Protein AF-A0A9Q1BMT0-F1 (afdb_monomer_lite)

Sequence (94 aa):
MQWSKRSKTSTNQKGMTCMETDFGTIYSQAVSMAEKIGIEPSKPRIAGRQQLRYNAPASTPYEYHKRNLAIPFLDHINENLHTRLQVWQKRQHP

Foldseek 3Di:
DDDDPDDPPVPVPPPPPPLVVVLVVVVVVVQVVCVVVVHGQDDPDDDPDDPPDDQDDDDDSSRRCVRPPVVVVVVVVVVVVVVVVVVVVVVVPD

Secondary structure (DSSP, 8-state):
-------------SSSHHHHHHHHHHHHHHHHHHHHTT----PPP--S--SS-PPPP-SSHHHHHIIIIIHHHHHHHHHHHHHHHHHHHHHH--

pLDDT: mean 78.53, std 19.27, range [29.27, 96.0]

Radius of gyration: 20.94 Å; chains: 1; bounding box: 69×46×47 Å

Structure (mmCIF, N/CA/C/O backbone):
data_AF-A0A9Q1BMT0-F1
#
_entry.id   AF-A0A9Q1BMT0-F1
#
loop_
_atom_site.group_PDB
_atom_site.id
_atom_site.type_symbol
_atom_site.label_atom_id
_atom_site.label_alt_id
_atom_site.label_comp_id
_atom_site.label_asym_id
_atom_site.label_entity_id
_atom_site.label_seq_id
_atom_site.pdbx_PDB_ins_code
_atom_site.Cartn_x
_atom_site.Cartn_y
_atom_site.Cartn_z
_atom_site.occupancy
_atom_site.B_iso_or_equiv
_atom_site.auth_seq_id
_atom_site.auth_comp_id
_atom_site.auth_asym_id
_atom_site.auth_atom_id
_atom_site.pdbx_PDB_model_num
ATOM 1 N N . MET A 1 1 ? 51.594 22.868 7.375 1.00 38.53 1 MET A N 1
ATOM 2 C CA . MET A 1 1 ? 50.442 22.992 6.456 1.00 38.53 1 MET A CA 1
ATOM 3 C C . MET A 1 1 ? 49.738 21.636 6.413 1.00 38.53 1 MET A C 1
ATOM 5 O O . MET A 1 1 ? 50.200 20.737 5.724 1.00 38.53 1 MET A O 1
ATOM 9 N N . GLN A 1 2 ? 48.738 21.418 7.274 1.00 39.84 2 GLN A N 1
ATOM 10 C CA . GLN A 1 2 ? 48.078 20.113 7.416 1.00 39.84 2 GLN A CA 1
ATOM 11 C C . GLN A 1 2 ? 46.854 20.029 6.501 1.00 39.84 2 GLN A C 1
ATOM 13 O O . GLN A 1 2 ? 45.947 20.850 6.598 1.00 39.84 2 GLN A O 1
ATOM 18 N N . TRP A 1 3 ? 46.829 19.029 5.624 1.00 29.27 3 TRP A N 1
ATOM 19 C CA . TRP A 1 3 ? 45.665 18.705 4.806 1.00 29.27 3 TRP A CA 1
ATOM 20 C C . TRP A 1 3 ? 44.767 17.735 5.577 1.00 29.27 3 TRP A C 1
ATOM 22 O O . TRP A 1 3 ? 45.095 16.562 5.753 1.00 29.27 3 TRP A O 1
ATOM 32 N N . SER A 1 4 ? 43.635 18.242 6.063 1.00 41.97 4 SER A N 1
ATOM 33 C CA . SER A 1 4 ? 42.590 17.445 6.706 1.00 41.97 4 SER A CA 1
ATOM 34 C C . SER A 1 4 ? 41.894 16.553 5.673 1.00 41.97 4 SER A C 1
ATOM 36 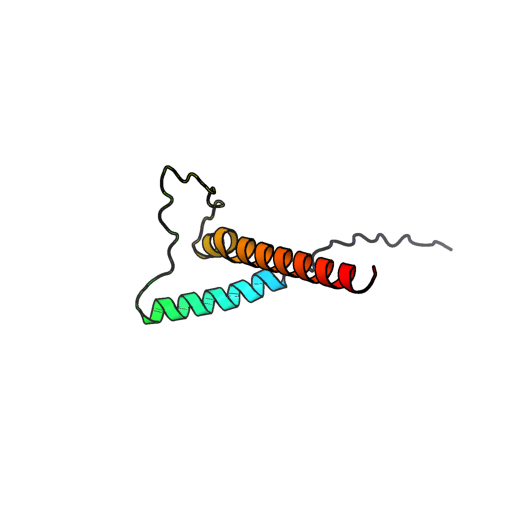O O . SER A 1 4 ? 41.305 17.036 4.702 1.00 41.97 4 SER A O 1
ATOM 38 N N . LYS A 1 5 ? 41.953 15.233 5.880 1.00 47.16 5 LYS A N 1
ATOM 39 C CA . LYS A 1 5 ? 41.166 14.255 5.123 1.00 47.16 5 LYS A CA 1
ATOM 40 C C . LYS A 1 5 ? 39.703 14.386 5.547 1.00 47.16 5 LYS A C 1
ATOM 42 O O . LYS A 1 5 ? 39.302 13.854 6.577 1.00 47.16 5 LYS A O 1
ATOM 47 N N . ARG A 1 6 ? 38.888 15.067 4.739 1.00 41.62 6 ARG A N 1
ATOM 48 C CA . ARG A 1 6 ? 37.426 15.011 4.869 1.00 41.62 6 ARG A CA 1
ATOM 49 C C . ARG A 1 6 ? 36.966 13.590 4.530 1.00 41.62 6 ARG A C 1
ATOM 51 O O . ARG A 1 6 ? 36.978 13.197 3.364 1.00 41.62 6 ARG A O 1
ATOM 58 N N . SER A 1 7 ? 36.578 12.820 5.543 1.00 44.75 7 SER A N 1
ATOM 59 C CA . SER A 1 7 ? 35.905 11.536 5.369 1.00 44.75 7 SER A CA 1
ATOM 60 C C . SER A 1 7 ? 34.574 11.762 4.647 1.00 44.75 7 SER A C 1
ATOM 62 O O . SER A 1 7 ? 33.719 12.528 5.088 1.00 44.75 7 SER A O 1
ATOM 64 N N . LYS A 1 8 ? 34.388 11.110 3.497 1.00 44.00 8 LYS A N 1
ATOM 65 C CA . LYS A 1 8 ? 33.071 10.983 2.872 1.00 44.00 8 LYS A CA 1
ATOM 66 C C . LYS A 1 8 ? 32.411 9.727 3.433 1.00 44.00 8 LYS A C 1
ATOM 68 O O . LYS A 1 8 ? 32.434 8.683 2.794 1.00 44.00 8 LYS A O 1
ATOM 73 N N . THR A 1 9 ? 31.801 9.818 4.608 1.00 37.72 9 THR A N 1
ATOM 74 C CA . THR A 1 9 ? 30.703 8.903 4.943 1.00 37.72 9 THR A CA 1
ATOM 75 C C . THR A 1 9 ? 29.476 9.398 4.190 1.00 37.72 9 THR A C 1
ATOM 77 O O . THR A 1 9 ? 28.671 10.170 4.703 1.00 37.72 9 THR A O 1
ATOM 80 N N . SER A 1 10 ? 29.377 9.019 2.915 1.00 38.16 10 SER A N 1
ATOM 81 C CA . SER A 1 10 ? 28.138 9.154 2.156 1.00 38.16 10 SER A CA 1
ATOM 82 C C . SER A 1 10 ? 27.176 8.089 2.663 1.00 38.16 10 SER A C 1
ATOM 84 O O . SER A 1 10 ? 27.038 7.025 2.061 1.00 38.16 10 SER A O 1
ATOM 86 N N . THR A 1 11 ? 26.526 8.362 3.790 1.00 38.50 11 THR A N 1
ATOM 87 C CA . THR A 1 11 ? 25.324 7.639 4.195 1.00 38.50 11 THR A CA 1
ATOM 88 C C . THR A 1 11 ? 24.290 7.894 3.101 1.00 38.50 11 THR A C 1
ATOM 90 O O . THR A 1 11 ? 23.705 8.973 3.009 1.00 38.50 11 THR A O 1
ATOM 93 N N . ASN A 1 12 ? 24.155 6.935 2.186 1.00 44.12 12 ASN A N 1
ATOM 94 C CA . ASN A 1 12 ? 23.191 6.958 1.097 1.00 44.12 12 ASN A CA 1
ATOM 95 C C . ASN A 1 12 ? 21.787 6.769 1.692 1.00 44.12 12 ASN A C 1
ATOM 97 O O . ASN A 1 12 ? 21.251 5.670 1.725 1.00 44.12 12 ASN A O 1
ATOM 101 N N . GLN A 1 13 ? 21.243 7.844 2.259 1.00 45.81 13 GLN A N 1
ATOM 102 C CA . GLN A 1 13 ? 19.986 7.864 3.014 1.00 45.81 13 GLN A CA 1
ATOM 103 C C . GLN A 1 13 ? 18.886 8.647 2.273 1.00 45.81 13 GLN A C 1
ATOM 105 O O . GLN A 1 13 ? 17.866 8.993 2.856 1.00 45.81 13 GLN A O 1
ATOM 110 N N . LYS A 1 14 ? 19.092 8.959 0.982 1.00 46.91 14 LYS A N 1
ATOM 111 C CA . LYS A 1 14 ? 18.206 9.834 0.188 1.00 46.91 14 LYS A CA 1
ATOM 112 C C . LYS A 1 14 ? 17.177 9.105 -0.686 1.00 46.91 14 LYS A C 1
ATOM 114 O O . LYS A 1 14 ? 16.359 9.768 -1.306 1.00 46.91 14 LYS A O 1
ATOM 119 N N . GLY A 1 15 ? 17.181 7.770 -0.724 1.00 45.00 15 GLY A N 1
ATOM 120 C CA . GLY A 1 15 ? 16.179 6.986 -1.468 1.00 45.00 15 GLY A CA 1
ATOM 121 C C . GLY A 1 15 ? 14.955 6.553 -0.649 1.00 45.00 15 GLY A C 1
ATOM 122 O O . GLY A 1 15 ? 13.955 6.144 -1.221 1.00 45.00 15 GLY A O 1
ATOM 123 N N . MET A 1 16 ? 15.022 6.635 0.685 1.00 47.56 16 MET A N 1
ATOM 124 C CA . MET A 1 16 ? 14.028 6.045 1.601 1.00 47.56 16 MET A CA 1
ATOM 125 C C . MET A 1 16 ? 12.960 7.028 2.107 1.00 47.56 16 MET A C 1
ATOM 127 O O . MET A 1 16 ? 12.055 6.617 2.822 1.00 47.56 16 MET A O 1
ATOM 131 N N . THR A 1 17 ? 13.043 8.318 1.768 1.00 55.12 17 THR A N 1
ATOM 132 C CA . THR A 1 17 ? 12.150 9.338 2.344 1.00 55.12 17 THR A CA 1
ATOM 133 C C . THR A 1 17 ? 10.936 9.673 1.480 1.00 55.12 17 THR A C 1
ATOM 135 O O . THR A 1 17 ? 9.914 10.016 2.054 1.00 55.12 17 THR A O 1
ATOM 138 N N . CYS A 1 18 ? 10.998 9.555 0.144 1.00 66.94 18 CYS A N 1
ATOM 139 C CA . CYS A 1 18 ? 9.840 9.861 -0.716 1.00 66.94 18 CYS A CA 1
ATOM 140 C C . CYS A 1 18 ? 8.784 8.749 -0.696 1.00 66.94 18 CYS A C 1
ATOM 142 O O . CYS A 1 18 ? 7.600 9.018 -0.559 1.00 66.94 18 CYS A O 1
ATOM 144 N N . MET A 1 19 ? 9.204 7.483 -0.737 1.00 77.19 19 MET A N 1
ATOM 145 C CA . MET A 1 19 ? 8.274 6.350 -0.716 1.00 77.19 19 MET A CA 1
ATOM 146 C C . MET A 1 19 ? 7.449 6.292 0.569 1.00 77.19 19 MET A C 1
ATOM 148 O O . MET A 1 19 ? 6.248 6.038 0.529 1.00 77.19 19 MET A O 1
ATOM 152 N N . GLU A 1 20 ? 8.075 6.567 1.711 1.00 82.19 20 GLU A N 1
ATOM 153 C CA . GLU A 1 20 ? 7.402 6.633 3.005 1.00 82.19 20 GLU A CA 1
ATOM 154 C C . GLU A 1 20 ? 6.342 7.744 3.043 1.00 82.19 20 GLU A C 1
ATOM 156 O O . GLU A 1 20 ? 5.239 7.512 3.539 1.00 82.19 20 GLU A O 1
ATOM 161 N N . THR A 1 21 ? 6.653 8.929 2.508 1.00 85.44 21 THR A N 1
ATOM 162 C CA . THR A 1 21 ? 5.731 10.075 2.499 1.00 85.44 21 THR A CA 1
ATOM 163 C C . THR A 1 21 ? 4.607 9.911 1.478 1.00 85.44 21 THR A C 1
ATOM 165 O O . THR A 1 21 ? 3.442 10.183 1.785 1.00 85.44 21 THR A O 1
ATOM 168 N N . ASP A 1 22 ? 4.930 9.417 0.285 1.00 89.62 22 ASP A N 1
ATOM 169 C CA . ASP A 1 22 ? 3.986 9.290 -0.827 1.00 89.62 22 ASP A CA 1
ATOM 170 C C . ASP A 1 22 ? 3.000 8.154 -0.555 1.00 89.62 22 ASP A C 1
ATOM 172 O O . ASP A 1 22 ? 1.784 8.332 -0.658 1.00 89.62 22 ASP A O 1
ATOM 176 N N . PHE A 1 23 ? 3.507 7.003 -0.100 1.00 92.25 23 PHE A N 1
ATOM 177 C CA . PHE A 1 23 ? 2.647 5.900 0.315 1.00 92.25 23 PHE A CA 1
ATOM 178 C C . PHE A 1 23 ? 1.783 6.284 1.519 1.00 92.25 23 PHE A C 1
ATOM 180 O O . PHE A 1 23 ? 0.608 5.928 1.551 1.00 92.25 23 PHE A O 1
ATOM 187 N N . GLY A 1 24 ? 2.321 7.048 2.476 1.00 93.88 24 GLY A N 1
ATOM 188 C CA . GLY A 1 24 ? 1.547 7.580 3.598 1.00 93.88 24 GLY A CA 1
ATOM 189 C C . GLY A 1 24 ? 0.346 8.416 3.144 1.00 93.88 24 GLY A C 1
ATOM 190 O O . GLY A 1 24 ? -0.758 8.240 3.658 1.00 93.88 24 GLY A O 1
ATOM 191 N N . THR A 1 25 ? 0.541 9.265 2.132 1.00 94.75 25 THR A N 1
ATOM 192 C CA . THR A 1 25 ? -0.521 10.103 1.550 1.00 94.75 25 THR A CA 1
ATOM 193 C C . THR A 1 25 ? -1.575 9.271 0.821 1.00 94.75 25 THR A C 1
ATOM 195 O O . THR A 1 25 ? -2.772 9.473 1.010 1.00 94.75 25 THR A O 1
ATOM 198 N N . ILE A 1 26 ? -1.152 8.297 0.013 1.00 94.12 26 ILE A N 1
ATOM 199 C CA . ILE A 1 26 ? -2.078 7.402 -0.699 1.00 94.12 26 ILE A CA 1
ATOM 200 C C . ILE A 1 26 ? -2.871 6.553 0.300 1.00 94.12 26 ILE A C 1
ATOM 202 O O . ILE A 1 26 ? -4.081 6.372 0.160 1.00 94.12 26 ILE A O 1
ATOM 206 N N . TYR A 1 27 ? -2.202 6.047 1.335 1.00 94.81 27 TYR A N 1
ATOM 207 C CA . TYR A 1 27 ? -2.838 5.232 2.357 1.00 94.81 27 TYR A CA 1
ATOM 208 C C . TYR A 1 27 ? -3.864 6.032 3.160 1.00 94.81 27 TYR A C 1
ATOM 210 O O . TYR A 1 27 ? -4.971 5.546 3.363 1.00 94.81 27 TYR A O 1
ATOM 218 N N . SER A 1 28 ? -3.553 7.261 3.581 1.00 94.69 28 SER A N 1
ATOM 219 C CA . SER A 1 28 ? -4.508 8.090 4.329 1.00 94.69 28 SER A CA 1
ATOM 220 C C . SER A 1 28 ? -5.757 8.422 3.507 1.00 94.69 28 SER A C 1
ATOM 222 O O . SER A 1 28 ? -6.869 8.381 4.031 1.00 94.69 28 SER A O 1
ATOM 224 N N . GLN A 1 29 ? -5.604 8.654 2.200 1.00 95.56 29 GLN A N 1
ATOM 225 C CA . GLN A 1 29 ? -6.73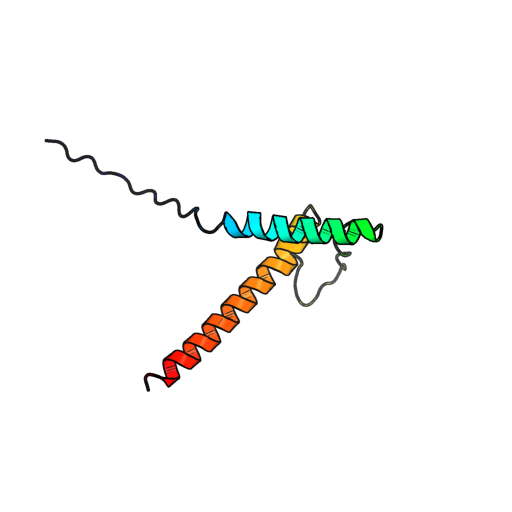8 8.804 1.288 1.00 95.56 29 GLN A CA 1
ATOM 226 C C . GLN A 1 29 ? -7.576 7.523 1.207 1.00 95.56 29 GLN A C 1
ATOM 228 O O . GLN A 1 29 ? -8.803 7.591 1.276 1.00 95.56 29 GLN A O 1
ATOM 233 N N . ALA A 1 30 ? -6.935 6.355 1.105 1.00 94.38 30 ALA A N 1
ATOM 234 C CA . ALA A 1 30 ? -7.625 5.066 1.099 1.00 94.38 30 ALA A CA 1
ATOM 235 C C . ALA A 1 30 ? -8.407 4.815 2.399 1.00 94.38 30 ALA A C 1
ATOM 237 O O . ALA A 1 30 ? -9.559 4.387 2.343 1.00 94.38 30 ALA A O 1
ATOM 238 N N . VAL A 1 31 ? -7.815 5.146 3.551 1.00 94.94 31 VAL A N 1
ATOM 239 C CA . VAL A 1 31 ? -8.472 5.081 4.866 1.00 94.94 31 VAL A CA 1
ATOM 240 C C . VAL A 1 31 ? -9.691 6.002 4.895 1.00 94.94 31 VAL A C 1
ATOM 242 O O . VAL A 1 31 ? -10.784 5.541 5.196 1.00 94.94 31 VAL A O 1
ATOM 245 N N . SER A 1 32 ? -9.544 7.264 4.479 1.00 95.75 32 SER A N 1
ATOM 246 C CA . SER A 1 32 ? -10.657 8.222 4.438 1.00 95.75 32 SER A CA 1
ATOM 247 C C . SER A 1 32 ? -11.803 7.763 3.527 1.00 95.75 32 SER A C 1
ATOM 249 O O . SER A 1 32 ? -12.974 8.010 3.814 1.00 95.75 32 SER A O 1
ATOM 251 N N . MET A 1 33 ? -11.501 7.080 2.419 1.00 95.50 33 MET A N 1
ATOM 252 C CA . MET A 1 33 ? -12.529 6.488 1.557 1.00 95.50 33 MET A CA 1
ATOM 253 C C . MET A 1 33 ? -13.247 5.314 2.231 1.00 95.50 33 MET A C 1
ATOM 255 O O . MET A 1 33 ? -14.464 5.204 2.100 1.00 95.50 33 MET A O 1
ATOM 259 N N . ALA A 1 34 ? -12.521 4.466 2.961 1.00 93.19 34 ALA A N 1
ATOM 260 C CA . ALA A 1 34 ? -13.098 3.347 3.701 1.00 93.19 34 ALA A CA 1
ATOM 261 C C . ALA A 1 34 ? -13.977 3.826 4.873 1.00 93.19 34 ALA A C 1
ATOM 263 O O . ALA A 1 34 ? -15.086 3.329 5.066 1.00 93.19 34 ALA A O 1
ATOM 264 N N . GLU A 1 35 ? -13.551 4.870 5.584 1.00 95.06 35 GLU A N 1
ATOM 265 C CA . GLU A 1 35 ? -14.321 5.486 6.670 1.00 95.06 35 GLU A CA 1
ATOM 266 C C . GLU A 1 35 ? -15.680 6.012 6.191 1.00 95.06 35 GLU A C 1
ATOM 268 O O . GLU A 1 35 ? -16.689 5.835 6.873 1.00 95.06 35 GLU A O 1
ATOM 273 N N . LYS A 1 36 ? -15.749 6.588 4.983 1.00 95.50 36 LYS A N 1
ATOM 274 C CA . LYS A 1 36 ? -17.011 7.082 4.394 1.00 95.50 36 LYS A CA 1
ATOM 275 C C . LYS A 1 36 ? -18.056 5.989 4.179 1.00 95.50 36 LYS A C 1
ATOM 277 O O . LYS A 1 36 ? -19.245 6.292 4.149 1.00 95.50 36 LYS A O 1
ATOM 282 N N . ILE A 1 37 ? -17.622 4.743 4.017 1.00 95.62 37 ILE A N 1
ATOM 283 C CA . ILE A 1 37 ? -18.496 3.570 3.889 1.00 95.62 37 ILE A CA 1
ATOM 284 C C . ILE A 1 37 ? -18.585 2.770 5.199 1.00 95.62 37 ILE A C 1
ATOM 286 O O . ILE A 1 37 ? -19.124 1.667 5.204 1.00 95.62 37 ILE A O 1
ATOM 290 N N . GLY A 1 38 ? -18.078 3.322 6.309 1.00 93.12 38 GLY A N 1
ATOM 291 C CA . GLY A 1 38 ? -18.124 2.708 7.637 1.00 93.12 38 GLY A CA 1
ATOM 292 C C . GLY A 1 38 ? -17.203 1.497 7.799 1.00 93.12 38 GLY A C 1
ATOM 293 O O . GLY A 1 38 ? -17.487 0.626 8.617 1.00 93.12 38 GLY A O 1
ATOM 294 N N . ILE A 1 39 ? -16.131 1.407 7.006 1.00 92.94 39 ILE A N 1
ATOM 295 C CA . ILE A 1 39 ? -15.190 0.283 7.019 1.00 92.94 39 ILE A CA 1
ATOM 296 C C . ILE A 1 39 ? -13.828 0.747 7.529 1.00 92.94 39 ILE A C 1
ATOM 298 O O . ILE A 1 39 ? -13.254 1.708 7.023 1.00 92.94 39 ILE A O 1
ATOM 302 N N . GLU A 1 40 ? -13.268 0.002 8.482 1.00 89.19 40 GLU A N 1
ATOM 303 C CA . GLU A 1 40 ? -11.885 0.192 8.913 1.00 89.19 40 GLU A CA 1
ATOM 304 C C . GLU A 1 40 ? -10.901 -0.652 8.081 1.00 89.19 40 GLU A C 1
ATOM 306 O O . GLU A 1 40 ? -11.203 -1.797 7.713 1.00 89.19 40 GLU A O 1
ATOM 311 N N . PRO A 1 41 ? -9.688 -0.137 7.806 1.00 88.12 41 PRO A N 1
ATOM 312 C CA . PRO A 1 41 ? -8.649 -0.903 7.134 1.00 88.12 41 PRO A CA 1
ATOM 313 C C . PRO A 1 41 ? -8.209 -2.076 8.009 1.00 88.12 41 PRO A C 1
ATOM 315 O O . PRO A 1 41 ? -7.743 -1.899 9.134 1.00 88.12 41 PRO A O 1
ATOM 318 N N . SER A 1 42 ? -8.278 -3.287 7.466 1.00 87.50 42 SER A N 1
ATOM 319 C CA . SER A 1 42 ? -7.843 -4.497 8.158 1.00 87.50 42 SER A CA 1
ATOM 320 C C . SER A 1 42 ? -6.883 -5.308 7.297 1.00 87.50 42 SER A C 1
ATOM 322 O O . SER A 1 42 ? -6.906 -5.261 6.067 1.00 87.50 42 SER A O 1
ATOM 324 N N . LYS A 1 43 ? -6.007 -6.070 7.957 1.00 84.25 43 LYS A N 1
ATOM 325 C CA . LYS A 1 43 ? -5.160 -7.043 7.267 1.00 84.25 43 LYS A CA 1
ATOM 326 C C . LYS A 1 43 ? -5.998 -8.283 6.911 1.00 84.25 43 LYS A C 1
ATOM 328 O O . LYS A 1 43 ? -6.688 -8.798 7.794 1.00 84.25 43 LYS A O 1
ATOM 333 N N . PRO A 1 44 ? -5.930 -8.796 5.667 1.00 78.12 44 PRO A N 1
ATOM 334 C CA . PRO A 1 44 ? -6.598 -10.036 5.289 1.00 78.12 44 PRO A CA 1
ATOM 335 C C . PRO A 1 44 ? -6.193 -11.191 6.207 1.00 78.12 44 PRO A C 1
ATOM 337 O O . PRO A 1 44 ? -5.055 -11.257 6.684 1.00 78.12 44 PRO A O 1
ATOM 340 N N . ARG A 1 45 ? -7.108 -12.143 6.418 1.00 69.81 45 ARG A N 1
ATOM 341 C CA . ARG A 1 45 ? -6.803 -13.366 7.166 1.00 69.81 45 ARG A CA 1
ATOM 342 C C . ARG A 1 45 ? -5.672 -14.116 6.459 1.00 69.81 45 ARG A C 1
ATOM 344 O O . ARG A 1 45 ? -5.821 -14.534 5.314 1.00 69.81 45 ARG A O 1
ATOM 351 N N . ILE A 1 46 ? -4.558 -14.315 7.160 1.00 68.69 46 ILE A N 1
ATOM 352 C CA . ILE A 1 46 ? -3.462 -15.161 6.683 1.00 68.69 46 ILE A CA 1
ATOM 353 C C . ILE A 1 46 ? -3.973 -16.603 6.721 1.00 68.69 46 ILE A C 1
ATOM 355 O O . ILE A 1 46 ? -4.232 -17.154 7.793 1.00 68.69 46 ILE A O 1
ATOM 359 N N . ALA A 1 47 ? -4.199 -17.195 5.548 1.00 64.06 47 ALA A N 1
ATOM 360 C CA . ALA A 1 47 ? -4.568 -18.599 5.453 1.00 64.06 47 ALA A CA 1
ATOM 361 C C . ALA A 1 47 ? -3.397 -19.454 5.957 1.00 64.06 47 ALA A C 1
ATOM 363 O O . ALA A 1 47 ? -2.253 -19.217 5.575 1.00 64.06 47 ALA A O 1
ATOM 364 N N . GLY A 1 48 ? -3.675 -20.480 6.768 1.00 62.66 48 GLY A N 1
ATOM 365 C CA . GLY A 1 48 ? -2.639 -21.370 7.319 1.00 62.66 48 GLY A CA 1
ATOM 366 C C . GLY A 1 48 ? -1.818 -22.120 6.260 1.00 62.66 48 GLY A C 1
ATOM 367 O O . GLY A 1 48 ? -0.799 -22.720 6.586 1.00 62.66 48 GLY A O 1
ATOM 368 N N . ARG A 1 49 ? -2.233 -22.074 4.986 1.00 65.44 49 ARG A N 1
ATOM 369 C CA . ARG A 1 49 ? -1.491 -22.624 3.853 1.00 65.44 49 ARG A CA 1
ATOM 370 C C . ARG A 1 49 ? -1.551 -21.675 2.654 1.00 65.44 49 ARG A C 1
ATOM 372 O O . ARG A 1 49 ? -2.446 -21.772 1.821 1.00 65.44 49 ARG A O 1
ATOM 379 N N . GLN A 1 50 ? -0.588 -20.764 2.561 1.00 63.91 50 GLN A N 1
ATOM 380 C CA . GLN A 1 50 ? -0.362 -19.927 1.379 1.00 63.91 50 GLN A CA 1
ATOM 381 C C . GLN A 1 50 ? 0.734 -20.591 0.523 1.00 63.91 50 GLN A C 1
ATOM 383 O O . GLN A 1 50 ? 1.845 -20.782 1.004 1.00 63.91 50 GLN A O 1
ATOM 388 N N . GLN A 1 51 ? 0.421 -21.016 -0.710 1.00 69.44 51 GLN A N 1
ATOM 389 C CA . GLN A 1 51 ? 1.323 -21.860 -1.525 1.00 69.44 51 GLN A CA 1
ATOM 390 C C . GLN A 1 51 ? 2.247 -21.091 -2.481 1.00 69.44 51 GLN A C 1
ATOM 392 O O . GLN A 1 51 ? 3.269 -21.626 -2.893 1.00 69.44 51 GLN A O 1
ATOM 397 N N . LEU A 1 52 ? 1.893 -19.858 -2.853 1.00 70.75 52 LEU A N 1
ATOM 398 C CA . LEU A 1 52 ? 2.560 -19.135 -3.948 1.00 70.75 52 LEU A CA 1
ATOM 399 C C . LEU A 1 52 ? 3.434 -17.964 -3.473 1.00 70.75 52 LEU A C 1
ATOM 401 O O . LEU A 1 52 ? 4.403 -17.616 -4.140 1.00 70.75 52 LEU A O 1
ATOM 405 N N . ARG A 1 53 ? 3.127 -17.358 -2.318 1.00 70.44 53 ARG A N 1
ATOM 406 C CA . ARG A 1 53 ? 3.960 -16.314 -1.702 1.00 70.44 53 ARG A CA 1
ATOM 407 C C . ARG A 1 53 ? 3.644 -16.189 -0.220 1.00 70.44 53 ARG A C 1
ATOM 409 O O . ARG A 1 53 ? 2.474 -16.170 0.138 1.00 70.44 53 ARG A O 1
ATOM 416 N N . TYR A 1 54 ? 4.664 -16.092 0.623 1.00 72.88 54 TYR A N 1
ATOM 417 C CA . TYR A 1 54 ? 4.478 -15.782 2.039 1.00 72.88 54 TYR A CA 1
ATOM 418 C C . TYR A 1 54 ? 4.217 -14.281 2.197 1.00 72.88 54 TYR A C 1
ATOM 420 O O . TYR A 1 54 ? 4.963 -13.470 1.643 1.00 72.88 54 TYR A O 1
ATOM 428 N N . ASN A 1 55 ? 3.178 -13.903 2.943 1.00 77.31 55 ASN A N 1
ATOM 429 C CA . ASN A 1 55 ? 2.967 -12.502 3.300 1.00 77.31 55 ASN A CA 1
ATOM 430 C C . ASN A 1 55 ? 4.112 -12.029 4.204 1.00 77.31 55 ASN A C 1
ATOM 432 O O . ASN A 1 55 ? 4.365 -12.626 5.250 1.00 77.31 55 ASN A O 1
ATOM 436 N N . ALA A 1 56 ? 4.778 -10.934 3.837 1.00 84.44 56 ALA A N 1
ATOM 437 C CA . ALA A 1 56 ? 5.783 -10.313 4.685 1.00 84.44 56 ALA A CA 1
ATOM 438 C C . ALA A 1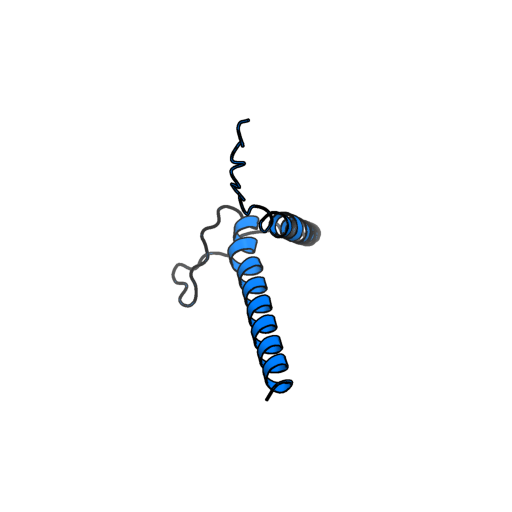 56 ? 5.165 -9.991 6.059 1.00 84.44 56 ALA A C 1
ATOM 440 O O . ALA A 1 56 ? 4.041 -9.466 6.108 1.00 84.44 56 ALA A O 1
ATOM 441 N N . PRO A 1 57 ? 5.866 -10.303 7.167 1.00 85.00 57 PRO A N 1
ATOM 442 C CA . PRO A 1 57 ? 5.346 -10.057 8.503 1.00 85.00 57 PRO A CA 1
ATOM 443 C C . PRO A 1 57 ? 5.034 -8.569 8.655 1.00 85.00 57 PRO A C 1
ATOM 445 O O . PRO A 1 57 ? 5.823 -7.718 8.246 1.00 85.00 57 PRO A O 1
ATOM 448 N N . ALA A 1 58 ? 3.868 -8.257 9.212 1.00 87.06 58 ALA A N 1
ATOM 449 C CA . ALA A 1 58 ? 3.386 -6.895 9.401 1.00 87.06 58 ALA A CA 1
ATOM 450 C C . ALA A 1 58 ? 2.517 -6.812 10.655 1.00 87.06 58 ALA A C 1
ATOM 452 O O . ALA A 1 58 ? 1.613 -7.634 10.863 1.00 87.06 58 ALA A O 1
ATOM 453 N N . SER A 1 59 ? 2.793 -5.806 11.479 1.00 88.00 59 SER A N 1
ATOM 454 C CA . SER A 1 59 ? 2.101 -5.600 12.750 1.00 88.00 59 SER A CA 1
ATOM 455 C C . SER A 1 59 ? 0.807 -4.819 12.543 1.00 88.00 59 SER A C 1
ATOM 457 O O . SER A 1 59 ? -0.209 -5.131 13.165 1.00 88.00 59 SER A O 1
ATOM 459 N N . THR A 1 60 ? 0.815 -3.868 11.605 1.00 91.62 60 THR A N 1
ATOM 460 C CA . THR A 1 60 ? -0.320 -2.988 11.296 1.00 91.62 60 THR A CA 1
ATOM 461 C C . THR A 1 60 ? -0.841 -3.203 9.867 1.00 91.62 60 THR A C 1
ATOM 463 O O . THR A 1 60 ? -0.089 -3.660 8.999 1.00 91.62 60 THR A O 1
ATOM 466 N N . PRO A 1 61 ? -2.111 -2.856 9.574 1.00 91.31 61 PRO A N 1
ATOM 467 C CA . PRO A 1 61 ? -2.633 -2.855 8.204 1.00 91.31 61 PRO A CA 1
ATOM 468 C C . PRO A 1 61 ? -1.806 -1.971 7.255 1.00 91.31 61 PRO A C 1
ATOM 470 O O . PRO A 1 61 ? -1.531 -2.377 6.128 1.00 91.31 61 PRO A O 1
ATOM 473 N N . TYR A 1 62 ? -1.313 -0.822 7.736 1.00 92.75 62 TYR A N 1
ATOM 474 C CA . TYR A 1 62 ? -0.412 0.060 6.984 1.00 92.75 62 TYR A CA 1
ATOM 475 C C . TYR A 1 62 ? 0.845 -0.670 6.504 1.00 92.75 62 TYR A C 1
ATOM 477 O O . TYR A 1 62 ? 1.143 -0.702 5.309 1.00 92.75 62 TYR A O 1
ATOM 485 N N . GLU A 1 63 ? 1.564 -1.313 7.430 1.00 91.56 63 GLU A N 1
ATOM 486 C CA . GLU A 1 63 ? 2.762 -2.082 7.094 1.00 91.56 63 GLU A CA 1
ATOM 487 C C . GLU A 1 63 ? 2.446 -3.248 6.160 1.00 91.56 63 GLU A C 1
ATOM 489 O O . GLU A 1 63 ? 3.229 -3.544 5.258 1.00 91.56 63 GLU A O 1
ATOM 494 N N . TYR A 1 64 ? 1.299 -3.901 6.361 1.00 92.31 64 TYR A N 1
ATOM 495 C CA . TYR A 1 64 ? 0.878 -5.023 5.536 1.00 92.31 64 TYR A CA 1
ATOM 496 C C . TYR A 1 64 ? 0.683 -4.591 4.082 1.00 92.31 64 TYR A C 1
ATOM 498 O O . TYR A 1 64 ? 1.281 -5.186 3.186 1.00 92.31 64 TYR A O 1
ATOM 506 N N . HIS A 1 65 ? -0.110 -3.545 3.840 1.00 91.56 65 HIS A N 1
ATOM 507 C CA . HIS A 1 65 ? -0.368 -3.047 2.489 1.00 91.56 65 HIS A CA 1
ATOM 508 C C . HIS A 1 65 ? 0.893 -2.461 1.854 1.00 91.56 65 HIS A C 1
ATOM 510 O O . HIS A 1 65 ? 1.132 -2.665 0.664 1.00 91.56 65 HIS A O 1
ATOM 516 N N . LYS A 1 66 ? 1.766 -1.831 2.642 1.00 92.12 66 LYS A N 1
ATOM 517 C CA . LYS A 1 66 ? 3.065 -1.376 2.149 1.00 92.12 66 LYS A CA 1
ATOM 518 C C . LYS A 1 66 ? 3.928 -2.536 1.646 1.00 92.12 66 LYS A C 1
ATOM 520 O O . LYS A 1 66 ? 4.378 -2.527 0.502 1.00 92.12 66 LYS A O 1
ATOM 525 N N . ARG A 1 67 ? 4.171 -3.530 2.508 1.00 90.94 67 ARG A N 1
ATOM 526 C CA . ARG A 1 67 ? 5.116 -4.627 2.243 1.00 90.94 67 ARG A CA 1
ATOM 527 C C . ARG A 1 67 ? 4.587 -5.623 1.216 1.00 90.94 67 ARG A C 1
ATOM 529 O O . ARG A 1 67 ? 5.363 -6.120 0.410 1.00 90.94 67 ARG A O 1
ATOM 536 N N . AS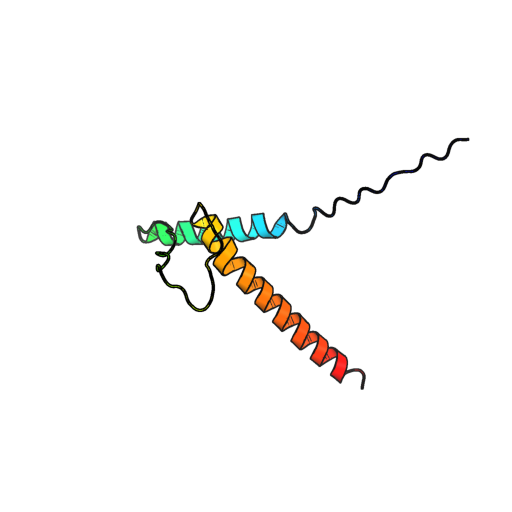N A 1 68 ? 3.286 -5.909 1.237 1.00 88.75 68 ASN A N 1
ATOM 537 C CA . ASN A 1 68 ? 2.694 -6.954 0.401 1.00 88.75 68 ASN A CA 1
ATOM 538 C C . ASN A 1 68 ? 2.046 -6.434 -0.887 1.00 88.75 68 ASN A C 1
ATOM 540 O O . ASN A 1 68 ? 1.837 -7.234 -1.795 1.00 88.75 68 ASN A O 1
ATOM 544 N N . LEU A 1 69 ? 1.742 -5.133 -0.991 1.00 89.44 69 LEU A N 1
ATOM 545 C CA . LEU A 1 69 ? 1.154 -4.548 -2.203 1.00 89.44 69 LEU A CA 1
ATOM 546 C C . LEU A 1 69 ? 2.057 -3.487 -2.829 1.00 89.44 69 LEU A C 1
ATOM 548 O O . LEU A 1 69 ? 2.495 -3.668 -3.960 1.00 89.44 69 LEU A O 1
ATOM 552 N N . ALA A 1 70 ? 2.353 -2.404 -2.106 1.00 92.19 70 ALA A N 1
ATOM 553 C CA . ALA A 1 70 ? 2.994 -1.230 -2.700 1.00 92.19 70 ALA A CA 1
ATOM 554 C C . ALA A 1 70 ? 4.408 -1.518 -3.215 1.00 92.19 70 ALA A C 1
ATOM 556 O O . ALA A 1 70 ? 4.713 -1.203 -4.363 1.00 92.19 70 ALA A O 1
ATOM 557 N N . ILE A 1 71 ? 5.249 -2.153 -2.390 1.00 90.94 71 ILE A N 1
ATOM 558 C CA . ILE A 1 71 ? 6.628 -2.487 -2.773 1.00 90.94 71 ILE A CA 1
ATOM 559 C C . ILE A 1 71 ? 6.644 -3.456 -3.971 1.00 90.94 71 ILE A C 1
ATOM 561 O O . ILE A 1 71 ? 7.188 -3.073 -5.005 1.00 90.94 71 ILE A O 1
ATOM 565 N N . PRO A 1 72 ? 5.981 -4.635 -3.928 1.00 91.50 72 PRO A N 1
ATOM 566 C CA . PRO A 1 72 ? 5.981 -5.552 -5.068 1.00 91.50 72 PRO A CA 1
ATOM 567 C C . PRO A 1 72 ? 5.434 -4.947 -6.363 1.00 91.50 72 PRO A C 1
ATOM 569 O O . PRO A 1 72 ? 5.919 -5.270 -7.444 1.00 91.50 72 PRO A O 1
ATOM 572 N N . PHE A 1 73 ? 4.415 -4.092 -6.267 1.00 91.56 73 PHE A N 1
ATOM 573 C CA . PHE A 1 73 ? 3.830 -3.439 -7.432 1.00 91.56 73 PHE A CA 1
ATOM 574 C C . PHE A 1 73 ? 4.810 -2.465 -8.091 1.00 91.56 73 PHE A C 1
ATOM 576 O O . PHE A 1 73 ? 4.968 -2.474 -9.312 1.00 91.56 73 PHE A O 1
ATOM 583 N N . LEU A 1 74 ? 5.499 -1.652 -7.291 1.00 92.31 74 LEU A N 1
ATOM 584 C CA . LEU A 1 74 ? 6.472 -0.686 -7.797 1.00 92.31 74 LEU A CA 1
ATOM 585 C C . LEU A 1 74 ? 7.736 -1.365 -8.323 1.00 92.31 74 LEU A C 1
ATOM 587 O O . LEU A 1 74 ? 8.237 -0.961 -9.371 1.00 92.31 74 LEU A O 1
ATOM 591 N N . ASP A 1 75 ? 8.190 -2.435 -7.671 1.00 92.31 75 ASP A N 1
ATOM 592 C CA . ASP A 1 75 ? 9.266 -3.284 -8.190 1.00 92.31 75 ASP A CA 1
ATOM 593 C C . ASP A 1 75 ? 8.899 -3.835 -9.571 1.00 92.31 75 ASP A C 1
ATOM 595 O O . ASP A 1 75 ? 9.690 -3.741 -10.510 1.00 92.31 75 ASP A O 1
ATOM 599 N N . HIS A 1 76 ? 7.665 -4.326 -9.728 1.00 93.62 76 HIS A N 1
ATOM 600 C CA . HIS A 1 76 ? 7.188 -4.841 -11.006 1.00 93.62 76 HIS A CA 1
ATOM 601 C C . HIS A 1 76 ? 7.121 -3.755 -12.088 1.00 93.62 76 HIS A C 1
ATOM 603 O O . HIS A 1 76 ? 7.530 -3.990 -13.226 1.00 93.62 76 HIS A O 1
ATOM 609 N N . ILE A 1 77 ? 6.636 -2.551 -11.768 1.00 94.12 77 ILE A N 1
ATOM 610 C CA . ILE A 1 77 ? 6.634 -1.429 -12.720 1.00 94.12 77 ILE A CA 1
ATOM 611 C C . ILE A 1 77 ? 8.063 -1.084 -13.142 1.00 94.12 77 ILE A C 1
ATOM 613 O O . ILE A 1 77 ? 8.327 -0.952 -14.338 1.00 94.12 77 ILE A O 1
ATOM 617 N N . ASN A 1 78 ? 8.983 -0.976 -12.184 1.00 94.12 78 ASN A N 1
ATOM 618 C CA . ASN A 1 78 ? 10.383 -0.670 -12.461 1.00 94.12 78 ASN A CA 1
ATOM 619 C C . ASN A 1 78 ? 11.013 -1.726 -13.375 1.00 94.12 78 ASN A C 1
ATOM 621 O O . ASN A 1 78 ? 11.648 -1.375 -14.370 1.00 94.12 78 ASN A O 1
ATOM 625 N N . GLU A 1 79 ? 10.788 -3.010 -13.096 1.00 95.12 79 GLU A N 1
ATOM 626 C CA . GLU A 1 79 ? 11.275 -4.117 -13.923 1.00 95.12 79 GLU A CA 1
ATOM 627 C C . GLU A 1 79 ? 10.728 -4.047 -15.357 1.00 95.12 79 GLU A C 1
ATOM 629 O O . GLU A 1 79 ? 11.486 -4.154 -16.329 1.00 95.12 79 GLU A O 1
ATOM 634 N N . ASN A 1 80 ? 9.425 -3.798 -15.513 1.00 94.62 80 ASN A N 1
ATOM 635 C CA . ASN A 1 80 ? 8.797 -3.657 -16.827 1.00 94.62 80 ASN A CA 1
ATOM 636 C C . ASN A 1 80 ? 9.358 -2.465 -17.608 1.00 94.62 80 ASN A C 1
ATOM 638 O O . ASN A 1 80 ? 9.649 -2.586 -18.801 1.00 94.62 80 ASN A O 1
ATOM 642 N N . LEU A 1 81 ? 9.504 -1.310 -16.954 1.00 96.00 81 LEU A N 1
ATOM 643 C CA . LEU A 1 81 ? 10.048 -0.109 -17.581 1.00 96.00 81 LEU A CA 1
ATOM 644 C C . LEU A 1 81 ? 11.491 -0.339 -18.027 1.00 96.00 81 LEU A C 1
ATOM 646 O O . LEU A 1 81 ? 11.812 -0.074 -19.186 1.00 96.00 81 LEU A O 1
ATOM 650 N N . HIS A 1 82 ? 12.336 -0.903 -17.163 1.00 94.50 82 HIS A N 1
ATOM 651 C CA . HIS A 1 82 ? 13.712 -1.241 -17.516 1.00 94.50 82 HIS A CA 1
ATOM 652 C C . HIS A 1 82 ? 13.781 -2.204 -18.696 1.00 94.50 82 HIS A C 1
ATOM 654 O O . HIS A 1 82 ? 14.498 -1.937 -19.659 1.00 94.50 82 HIS A O 1
ATOM 660 N N . THR A 1 83 ? 12.997 -3.280 -18.665 1.00 93.88 83 THR A N 1
ATOM 661 C CA . THR A 1 83 ? 12.984 -4.283 -19.735 1.00 93.88 83 THR A CA 1
ATOM 662 C C . THR A 1 83 ? 12.588 -3.660 -21.072 1.00 93.88 83 THR A C 1
ATOM 664 O O . THR A 1 83 ? 13.268 -3.841 -22.084 1.00 93.88 83 THR A O 1
ATOM 667 N N . ARG A 1 84 ? 11.514 -2.865 -21.093 1.00 91.50 84 ARG A N 1
ATOM 668 C CA . ARG A 1 84 ? 11.014 -2.236 -22.324 1.00 91.50 84 ARG A CA 1
ATOM 669 C C . ARG A 1 84 ? 11.967 -1.176 -22.866 1.00 91.50 84 ARG A C 1
ATOM 671 O O . ARG A 1 84 ? 12.176 -1.124 -24.077 1.00 91.50 84 ARG A O 1
ATOM 678 N N . LEU A 1 85 ? 12.554 -0.359 -21.993 1.00 93.00 85 LEU A N 1
ATOM 679 C CA . LEU A 1 85 ? 13.512 0.672 -22.393 1.00 93.00 85 LEU A CA 1
ATOM 680 C C . LEU A 1 85 ? 14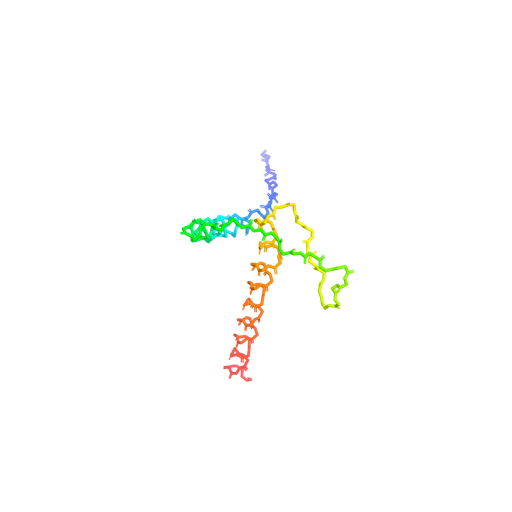.814 0.058 -22.916 1.00 93.00 85 LEU A C 1
ATOM 682 O O . LEU A 1 85 ? 15.327 0.520 -23.930 1.00 93.00 85 LEU A O 1
ATOM 686 N N . GLN A 1 86 ? 15.307 -1.020 -22.302 1.00 89.00 86 GLN A N 1
ATOM 687 C CA . GLN A 1 86 ? 16.482 -1.741 -22.798 1.00 89.00 86 GLN A CA 1
ATOM 688 C C . GLN A 1 86 ? 16.232 -2.366 -24.173 1.00 89.00 86 GLN A C 1
ATOM 690 O O . GLN A 1 86 ? 17.079 -2.269 -25.060 1.00 89.00 86 GLN A O 1
ATOM 695 N N . VAL A 1 87 ? 15.065 -2.989 -24.377 1.00 88.62 87 VAL A N 1
ATOM 696 C CA . VAL A 1 87 ? 14.674 -3.517 -25.694 1.00 88.62 87 VAL A CA 1
ATOM 697 C C . VAL A 1 87 ? 14.596 -2.393 -26.723 1.00 88.62 87 VAL A C 1
ATOM 699 O O . VAL A 1 87 ? 15.066 -2.563 -27.845 1.00 88.62 87 VAL A O 1
ATOM 702 N N . TRP A 1 88 ? 14.033 -1.241 -26.354 1.00 89.38 88 TRP A N 1
ATOM 703 C CA . TRP A 1 88 ? 13.979 -0.080 -27.236 1.00 89.38 88 TRP A CA 1
ATOM 704 C C . TRP A 1 88 ? 15.383 0.429 -27.597 1.00 89.38 88 TRP A C 1
ATOM 706 O O . TRP A 1 88 ? 15.664 0.593 -28.779 1.00 89.38 88 TRP A O 1
ATOM 716 N N . GLN A 1 89 ? 16.290 0.581 -26.627 1.00 86.88 89 GLN A N 1
ATOM 717 C CA . GLN A 1 89 ? 17.674 1.017 -26.866 1.00 86.88 89 GLN A CA 1
ATOM 718 C C . GLN A 1 89 ? 18.436 0.066 -27.796 1.00 86.88 89 GLN A C 1
ATOM 720 O O . GLN A 1 89 ? 19.070 0.517 -28.747 1.00 86.88 89 GLN A O 1
ATOM 725 N N . LYS A 1 90 ? 18.324 -1.250 -27.574 1.00 84.56 90 LYS A N 1
ATOM 726 C CA . LYS A 1 90 ? 18.971 -2.273 -28.416 1.00 84.56 90 LYS A CA 1
ATOM 727 C C . LYS A 1 90 ? 18.475 -2.268 -29.864 1.00 84.56 90 LYS A C 1
ATOM 729 O O . LYS A 1 90 ? 19.195 -2.700 -30.748 1.00 84.56 90 LYS A O 1
ATOM 734 N N . ARG A 1 91 ? 17.256 -1.784 -30.123 1.00 79.38 91 ARG A N 1
ATOM 735 C CA . ARG A 1 91 ? 16.725 -1.643 -31.490 1.00 79.38 91 ARG A CA 1
ATOM 736 C C . ARG A 1 91 ? 17.255 -0.407 -32.221 1.00 79.38 91 ARG A C 1
ATOM 738 O O . ARG A 1 91 ? 17.238 -0.403 -33.443 1.00 79.38 91 ARG A O 1
ATOM 745 N N . GLN A 1 92 ? 17.680 0.633 -31.499 1.00 74.62 92 GLN A N 1
ATOM 746 C CA . GLN A 1 92 ? 18.205 1.875 -32.090 1.00 74.62 92 GLN A CA 1
ATOM 747 C C . GLN A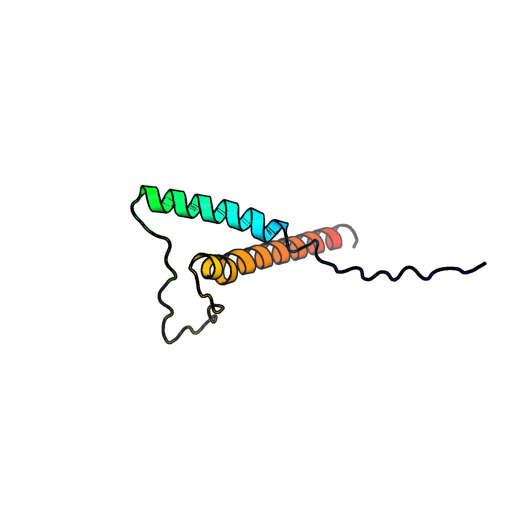 1 92 ? 19.696 1.774 -32.453 1.00 74.62 92 GLN A C 1
ATOM 749 O O . GLN A 1 92 ? 20.169 2.521 -33.306 1.00 74.62 92 GLN A O 1
ATOM 754 N N . HIS A 1 93 ? 20.426 0.850 -31.824 1.00 67.25 93 HIS A N 1
ATOM 755 C CA . HIS A 1 93 ? 21.846 0.597 -32.072 1.00 67.25 93 HIS A CA 1
ATOM 756 C C . HIS A 1 93 ? 22.060 -0.895 -32.391 1.00 67.25 93 HIS A C 1
ATOM 758 O O . HIS A 1 93 ? 22.384 -1.651 -31.471 1.00 67.25 93 HIS A O 1
ATOM 764 N N . PRO A 1 94 ? 21.792 -1.332 -33.639 1.00 57.94 94 PRO A N 1
ATOM 765 C CA . PRO A 1 94 ? 22.078 -2.695 -34.087 1.00 57.94 94 PRO A CA 1
ATOM 766 C C . PRO A 1 94 ? 23.580 -3.004 -34.128 1.00 57.94 94 PRO A C 1
ATOM 768 O O . PRO A 1 94 ? 24.377 -2.070 -34.380 1.00 57.94 94 PRO A O 1
#

Organism: Holothuria leucospilota (NCBI:txid206669)